Protein AF-A0A1Q7VDT3-F1 (afdb_monomer)

Radius of gyration: 16.04 Å; Cα contacts (8 Å, |Δi|>4): 230; chains: 1; bounding box: 42×33×46 Å

Mean predicted aligned error: 2.96 Å

Secondary structure (DSSP, 8-state):
-EEEEE-TTS-EEEEE----EEETTTTEEEEEEETTSHHHHHHHH--EEEEEEEEGGGTEEEEEEEEEEEPPHHHHHHHHHHS-HHHHHHHHH--TTS--S-HHHHHHHHHHHHH--SS--PPPTTEEEEEEE-

pLDDT: mean 96.19, std 4.21, range [70.31, 98.88]

Nearest PDB structures (foldseek):
  8qyw-assembly1_A-2  TM=9.619E-01  e=1.919E-14  Homo sapiens
  8qyt-assembly1_A-2  TM=9.612E-01  e=2.040E-14  Homo sapiens
  1nrg-assembly1_A-2  TM=9.599E-01  e=1.699E-14  Homo sapiens
  1jnw-assembly1_A-2  TM=9.527E-01  e=2.652E-12  Escherichia coli
  6ylz-assembly1_AAA-2  TM=9.547E-01  e=5.229E-11  Escherichia coli K-12

Solvent-accessible surface area (backbone atoms only — not comparable to full-atom values): 7520 Å² total; per-residue (Å²): 64,38,44,35,39,35,36,94,87,70,50,77,49,74,47,82,49,63,77,74,46,72,41,79,89,82,23,33,41,27,34,72,47,49,48,75,14,69,68,27,52,14,40,73,74,37,42,47,37,40,39,37,44,77,40,70,97,69,78,41,76,49,80,44,68,30,51,44,44,74,40,56,66,69,57,30,51,52,53,51,70,71,47,57,67,68,61,49,17,46,56,65,53,45,66,52,86,56,92,69,97,41,71,67,62,52,50,52,42,25,49,53,50,61,64,51,83,60,95,67,82,79,81,51,90,53,48,38,29,36,28,34,42,96

Structure (mmCIF, N/CA/C/O backbone):
data_AF-A0A1Q7VDT3-F1
#
_entry.id   AF-A0A1Q7VDT3-F1
#
loop_
_atom_site.group_PDB
_atom_site.id
_atom_site.type_symbol
_atom_site.label_atom_id
_atom_site.label_alt_id
_atom_site.label_comp_id
_atom_site.label_asym_id
_atom_site.label_entity_id
_atom_site.label_seq_id
_atom_site.pdbx_PDB_ins_code
_atom_site.Cartn_x
_atom_site.Cartn_y
_atom_site.Cartn_z
_atom_site.occupancy
_atom_site.B_iso_or_equiv
_atom_site.auth_seq_id
_atom_site.auth_comp_id
_atom_site.auth_asym_id
_atom_site.auth_atom_id
_atom_site.pdbx_PDB_model_num
ATOM 1 N N . MET A 1 1 ? 1.846 8.307 -7.199 1.00 98.00 1 MET A N 1
ATOM 2 C CA . MET A 1 1 ? 1.769 7.422 -8.377 1.00 98.00 1 MET A CA 1
ATOM 3 C C . MET A 1 1 ? 0.357 6.887 -8.510 1.00 98.00 1 MET A C 1
ATOM 5 O O . MET A 1 1 ? -0.303 6.699 -7.490 1.00 98.00 1 MET A O 1
ATOM 9 N N . THR A 1 2 ? -0.109 6.656 -9.731 1.00 98.81 2 THR A N 1
ATOM 10 C CA . THR A 1 2 ? -1.333 5.883 -9.974 1.00 98.81 2 THR A CA 1
ATOM 11 C C . THR A 1 2 ? -1.003 4.405 -9.825 1.00 98.81 2 THR A C 1
ATOM 13 O O . THR A 1 2 ? 0.004 3.963 -10.363 1.00 98.81 2 THR A O 1
ATOM 16 N N . LEU A 1 3 ? -1.834 3.661 -9.100 1.00 98.88 3 LEU A N 1
ATOM 17 C CA . LEU A 1 3 ? -1.785 2.205 -8.994 1.00 98.88 3 LEU A CA 1
ATOM 18 C C . LEU A 1 3 ? -3.018 1.626 -9.685 1.00 98.88 3 LEU A C 1
ATOM 20 O O . LEU A 1 3 ? -4.141 1.843 -9.213 1.00 98.88 3 LEU A O 1
ATOM 24 N N . ALA A 1 4 ? -2.804 0.869 -10.753 1.00 98.81 4 ALA A N 1
ATOM 25 C CA . ALA A 1 4 ? -3.834 0.088 -11.418 1.00 98.81 4 ALA A CA 1
ATOM 26 C C . ALA A 1 4 ? -3.735 -1.386 -11.006 1.00 98.81 4 ALA A C 1
ATOM 28 O O . ALA A 1 4 ? -2.647 -1.956 -10.947 1.00 98.81 4 ALA A O 1
ATOM 29 N N . THR A 1 5 ? -4.886 -1.975 -10.700 1.00 98.75 5 THR A N 1
ATOM 30 C CA . THR A 1 5 ? -5.057 -3.381 -10.307 1.00 98.75 5 THR A CA 1
ATOM 31 C C . THR A 1 5 ? -6.268 -3.946 -11.035 1.00 98.75 5 THR A C 1
ATOM 33 O O . THR A 1 5 ? -7.161 -3.185 -11.418 1.00 98.75 5 THR A O 1
ATOM 36 N N . VAL A 1 6 ? -6.339 -5.263 -11.172 1.00 98.44 6 VAL A N 1
ATOM 37 C CA . VAL A 1 6 ? -7.470 -5.955 -11.800 1.00 98.44 6 VAL A CA 1
ATOM 38 C C . VAL A 1 6 ? -8.119 -6.862 -10.763 1.00 98.44 6 VAL A C 1
ATOM 40 O O . VAL A 1 6 ? -7.415 -7.552 -10.032 1.00 98.44 6 VAL A O 1
ATOM 43 N N . ASP A 1 7 ? -9.442 -6.795 -10.644 1.00 95.25 7 ASP A N 1
ATOM 44 C CA . ASP A 1 7 ? -10.200 -7.643 -9.723 1.00 95.25 7 ASP A CA 1
ATOM 45 C C . ASP A 1 7 ? -10.379 -9.081 -10.275 1.00 95.25 7 ASP A C 1
ATOM 47 O O . ASP A 1 7 ? -9.972 -9.362 -11.407 1.00 95.25 7 ASP A O 1
ATOM 51 N N . PRO A 1 8 ? -10.965 -10.013 -9.499 1.00 90.06 8 PRO A N 1
ATOM 52 C CA . PRO A 1 8 ? -11.144 -11.403 -9.932 1.00 90.06 8 PRO A CA 1
ATOM 53 C C . PRO A 1 8 ? -12.025 -11.578 -11.177 1.00 90.06 8 PRO A C 1
ATOM 55 O O . PRO A 1 8 ? -11.876 -12.566 -11.890 1.00 90.06 8 PRO A O 1
ATOM 58 N N . ASP A 1 9 ? -12.910 -10.618 -11.461 1.00 95.25 9 ASP A N 1
ATOM 59 C CA . ASP A 1 9 ? -13.791 -10.628 -12.633 1.00 95.25 9 ASP A CA 1
ATOM 60 C C . ASP A 1 9 ? -13.103 -10.023 -13.873 1.00 95.25 9 ASP A C 1
ATOM 62 O O . ASP A 1 9 ? -13.739 -9.804 -14.907 1.00 95.25 9 ASP A O 1
ATOM 66 N N . GLY A 1 10 ? -11.807 -9.703 -13.781 1.00 95.69 10 GLY A N 1
ATOM 67 C CA . GLY A 1 10 ? -11.045 -9.078 -14.857 1.00 95.69 10 GLY A CA 1
ATOM 68 C C . GLY A 1 10 ? -11.300 -7.576 -15.002 1.00 95.69 10 GLY A C 1
ATOM 69 O O . GLY A 1 10 ? -10.906 -6.984 -16.010 1.00 95.69 10 GLY A O 1
ATOM 70 N N . ARG A 1 11 ? -11.945 -6.922 -14.026 1.00 97.88 11 ARG A N 1
ATOM 71 C CA . ARG A 1 11 ? -12.288 -5.497 -14.116 1.00 97.88 11 ARG A CA 1
ATOM 72 C C . ARG A 1 11 ? -11.142 -4.633 -13.586 1.00 97.88 11 ARG A C 1
ATOM 74 O O . ARG A 1 11 ? -10.708 -4.797 -12.440 1.00 97.88 11 ARG A O 1
ATOM 81 N N . PRO A 1 12 ? -10.636 -3.678 -14.384 1.00 98.19 12 PRO A N 1
ATOM 82 C CA . PRO A 1 12 ? -9.568 -2.798 -13.946 1.00 98.19 12 PRO A CA 1
ATOM 83 C C . PRO A 1 12 ? -10.089 -1.731 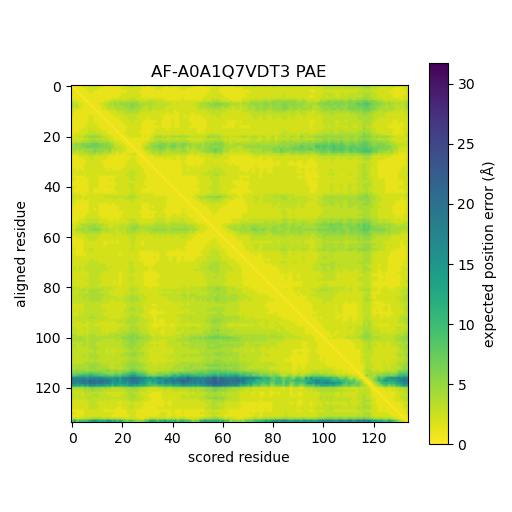-12.981 1.00 98.19 12 PRO A C 1
ATOM 85 O O . PRO A 1 12 ? -11.202 -1.221 -13.097 1.00 98.19 12 PRO A O 1
ATOM 88 N N . SER A 1 13 ? -9.235 -1.330 -12.047 1.00 98.50 13 SER A N 1
ATOM 89 C CA . SER A 1 13 ? -9.470 -0.193 -11.163 1.00 98.50 13 SER A CA 1
ATOM 90 C C . SER A 1 13 ? -8.165 0.552 -10.902 1.00 98.50 13 SER A C 1
ATOM 92 O O . SER A 1 13 ? -7.108 -0.062 -10.756 1.00 98.50 13 SER A O 1
ATOM 94 N N . ALA A 1 14 ? -8.227 1.881 -10.817 1.00 98.69 14 ALA A N 1
ATOM 95 C CA . ALA A 1 14 ? -7.057 2.731 -10.617 1.00 98.69 14 ALA A CA 1
ATOM 96 C C . ALA A 1 14 ? -7.309 3.792 -9.542 1.00 98.69 14 ALA A C 1
ATOM 98 O O . ALA A 1 14 ? -8.434 4.247 -9.343 1.00 98.69 14 ALA A O 1
ATOM 99 N N . ARG A 1 15 ? -6.257 4.162 -8.809 1.00 98.75 15 ARG A N 1
ATOM 100 C CA . ARG A 1 15 ? -6.284 5.213 -7.778 1.00 98.75 15 ARG A CA 1
ATOM 101 C C . ARG A 1 15 ? -4.887 5.743 -7.501 1.00 98.75 15 ARG A C 1
ATOM 103 O O . ARG A 1 15 ? -3.900 5.062 -7.770 1.00 98.75 15 ARG A O 1
ATOM 110 N N . MET A 1 16 ? -4.810 6.907 -6.870 1.00 98.81 16 MET A N 1
ATOM 111 C CA . MET A 1 16 ? -3.546 7.439 -6.372 1.00 98.81 16 MET A CA 1
ATOM 112 C C . MET A 1 16 ? -3.087 6.710 -5.108 1.00 98.81 16 MET A C 1
ATOM 114 O O . MET A 1 16 ? -3.866 6.477 -4.183 1.00 98.81 16 MET A O 1
ATOM 118 N N . VAL A 1 17 ? -1.795 6.399 -5.058 1.00 98.62 17 VAL A N 1
ATOM 119 C CA . VAL A 1 17 ? -1.066 5.969 -3.861 1.00 98.62 17 VAL A CA 1
ATOM 120 C C . VAL A 1 17 ? 0.266 6.714 -3.776 1.00 98.62 17 VAL A C 1
ATOM 122 O O . VAL A 1 17 ? 0.769 7.268 -4.762 1.00 98.62 17 VAL A O 1
ATOM 125 N N . ILE A 1 18 ? 0.855 6.738 -2.585 1.00 98.06 18 ILE A N 1
ATOM 126 C CA . ILE A 1 18 ? 2.154 7.374 -2.362 1.00 98.06 18 ILE A CA 1
ATOM 127 C C . ILE A 1 18 ? 3.239 6.299 -2.459 1.00 98.06 18 ILE A C 1
ATOM 129 O O . ILE A 1 18 ? 3.171 5.298 -1.749 1.00 98.06 18 ILE A O 1
ATOM 133 N N . CYS A 1 19 ? 4.233 6.523 -3.321 1.00 97.75 19 CYS A N 1
ATOM 134 C CA . CYS A 1 19 ? 5.469 5.745 -3.311 1.00 97.75 19 CYS A CA 1
ATOM 135 C C . CYS A 1 19 ? 6.234 6.072 -2.022 1.00 97.75 19 CYS A C 1
ATOM 137 O O . CYS A 1 19 ? 6.486 7.242 -1.729 1.00 97.75 19 CYS A O 1
ATOM 139 N N . ARG A 1 20 ? 6.543 5.051 -1.224 1.00 97.00 20 ARG A N 1
ATOM 140 C CA . ARG A 1 20 ? 7.203 5.173 0.086 1.00 97.00 20 ARG A CA 1
ATOM 141 C C . ARG A 1 20 ? 8.599 4.565 0.125 1.00 97.00 20 ARG A C 1
ATOM 143 O O . ARG A 1 20 ? 9.242 4.623 1.164 1.00 97.00 20 ARG A O 1
ATOM 150 N N . GLY A 1 21 ? 9.069 4.026 -0.991 1.00 94.81 21 GLY A N 1
ATOM 151 C CA . GLY A 1 21 ? 10.424 3.521 -1.125 1.00 94.81 21 GLY A CA 1
ATOM 152 C C . GLY A 1 21 ? 10.671 3.007 -2.533 1.00 94.81 21 GLY A C 1
ATOM 153 O O . GLY A 1 21 ? 9.752 2.502 -3.178 1.00 94.81 21 GLY A O 1
ATOM 154 N N . ILE A 1 22 ? 11.910 3.152 -2.989 1.00 96.06 22 ILE A N 1
ATOM 155 C CA . ILE A 1 22 ? 12.423 2.523 -4.202 1.00 96.06 22 ILE A CA 1
ATOM 156 C C . ILE A 1 22 ? 13.729 1.845 -3.795 1.00 96.06 22 ILE A C 1
ATOM 158 O O . ILE A 1 22 ? 14.699 2.527 -3.464 1.00 96.06 22 ILE A O 1
ATOM 162 N N . ASP A 1 23 ? 13.743 0.517 -3.776 1.00 93.69 23 ASP A N 1
ATOM 163 C CA . ASP A 1 23 ? 14.964 -0.264 -3.616 1.00 93.69 23 ASP A CA 1
ATOM 164 C C . ASP A 1 23 ? 15.498 -0.610 -5.002 1.00 93.69 23 ASP A C 1
ATOM 166 O O . ASP A 1 23 ? 15.067 -1.572 -5.631 1.00 93.69 23 ASP A O 1
ATOM 170 N N . VAL A 1 24 ? 16.434 0.204 -5.485 1.00 91.50 24 VAL A N 1
ATOM 171 C CA . VAL A 1 24 ? 17.024 0.051 -6.821 1.00 91.50 24 VAL A CA 1
ATOM 172 C C . VAL A 1 24 ? 17.863 -1.224 -6.932 1.00 91.50 24 VAL A C 1
ATOM 174 O O . VAL A 1 24 ? 17.968 -1.788 -8.013 1.00 91.50 24 VAL A O 1
ATOM 177 N N . ARG A 1 25 ? 18.458 -1.703 -5.829 1.00 91.88 25 ARG A N 1
ATOM 178 C CA . ARG A 1 25 ? 19.282 -2.922 -5.861 1.00 91.88 25 ARG A CA 1
ATOM 179 C C . ARG A 1 25 ? 18.424 -4.173 -5.949 1.00 91.88 25 ARG A C 1
ATOM 181 O O . ARG A 1 25 ? 18.802 -5.115 -6.633 1.00 91.88 25 ARG A O 1
ATOM 188 N N . ALA A 1 26 ? 17.300 -4.181 -5.241 1.00 92.12 26 ALA A N 1
ATOM 189 C CA . ALA A 1 26 ? 16.379 -5.309 -5.233 1.00 92.12 26 ALA A CA 1
ATOM 190 C C . ALA A 1 26 ? 15.268 -5.211 -6.299 1.00 92.12 26 ALA A C 1
ATOM 192 O O . ALA A 1 26 ? 14.564 -6.194 -6.517 1.00 92.12 26 ALA A O 1
ATOM 193 N N . GLY A 1 27 ? 15.106 -4.054 -6.951 1.00 94.19 27 GLY A N 1
ATOM 194 C CA . GLY A 1 27 ? 14.088 -3.811 -7.979 1.00 94.19 27 GLY A CA 1
ATOM 195 C C . GLY A 1 27 ? 12.680 -3.597 -7.416 1.00 94.19 27 GLY A C 1
ATOM 196 O O . GLY A 1 27 ? 11.706 -3.983 -8.049 1.00 94.19 27 GLY A O 1
ATOM 197 N N . TRP A 1 28 ? 12.532 -3.042 -6.204 1.00 96.50 28 TRP A N 1
ATOM 198 C CA . TRP A 1 28 ? 11.218 -2.903 -5.554 1.00 96.50 28 TRP A CA 1
ATOM 199 C C . TRP A 1 28 ? 10.737 -1.459 -5.463 1.00 96.50 28 TRP A C 1
ATOM 201 O O . TRP A 1 28 ? 11.428 -0.596 -4.926 1.00 96.50 28 TRP A O 1
ATOM 211 N N . ILE A 1 29 ? 9.485 -1.221 -5.855 1.00 98.12 29 ILE A N 1
ATOM 212 C CA . ILE A 1 29 ? 8.743 0.009 -5.551 1.00 98.12 29 ILE A CA 1
ATOM 213 C C . ILE A 1 29 ? 7.718 -0.285 -4.456 1.00 98.12 29 ILE A C 1
ATOM 215 O O . ILE A 1 29 ? 6.883 -1.178 -4.594 1.00 98.12 29 ILE A O 1
ATOM 219 N N . VAL A 1 30 ? 7.761 0.478 -3.364 1.00 98.19 30 VAL A N 1
ATOM 220 C CA . VAL A 1 30 ? 7.007 0.187 -2.137 1.00 98.19 30 VAL A CA 1
ATOM 221 C C . VAL A 1 30 ? 5.879 1.190 -1.920 1.00 98.19 30 VAL A C 1
ATOM 223 O O . VAL A 1 30 ? 6.075 2.404 -2.012 1.00 98.19 30 VAL A O 1
ATOM 226 N N . PHE A 1 31 ? 4.698 0.698 -1.551 1.00 98.69 31 PHE A N 1
ATOM 227 C CA . PHE A 1 31 ? 3.595 1.513 -1.034 1.00 98.69 31 PHE A CA 1
ATOM 228 C C . PHE A 1 31 ? 2.888 0.798 0.119 1.00 98.69 31 PHE A C 1
ATOM 230 O O . PHE A 1 31 ? 2.982 -0.416 0.254 1.00 98.69 31 PHE A O 1
ATOM 237 N N . TYR A 1 32 ? 2.158 1.548 0.947 1.00 98.56 32 TYR A N 1
ATOM 238 C CA . TYR A 1 32 ? 1.448 1.008 2.111 1.00 98.56 32 TYR A CA 1
ATOM 239 C C . TYR A 1 32 ? -0.037 1.330 2.045 1.00 98.56 32 TYR A C 1
ATOM 241 O O . TYR A 1 32 ? -0.434 2.416 1.612 1.00 98.56 32 TYR A O 1
ATOM 249 N N . THR A 1 33 ? -0.871 0.380 2.455 1.00 98.62 33 THR A N 1
ATOM 250 C CA . THR A 1 33 ? -2.325 0.498 2.363 1.00 98.62 33 THR A CA 1
ATOM 251 C C . THR A 1 33 ? -3.024 -0.439 3.348 1.00 98.62 33 THR A C 1
ATOM 253 O O . THR A 1 33 ? -2.384 -1.188 4.082 1.00 98.62 33 THR A O 1
ATOM 256 N N . ASP A 1 34 ? -4.351 -0.386 3.360 1.00 98.44 34 ASP A N 1
ATOM 257 C CA . ASP A 1 34 ? -5.173 -1.414 3.980 1.00 98.44 34 ASP A CA 1
ATOM 258 C C . ASP A 1 34 ? -5.298 -2.599 3.002 1.00 98.44 34 ASP A C 1
ATOM 260 O O . ASP A 1 34 ? -5.824 -2.455 1.890 1.00 98.44 34 ASP A O 1
ATOM 264 N N . ARG A 1 35 ? -4.763 -3.757 3.395 1.00 98.12 35 ARG A N 1
ATOM 265 C CA . ARG A 1 35 ? -4.758 -5.017 2.642 1.00 98.12 35 ARG A CA 1
ATOM 266 C C . ARG A 1 35 ? -6.177 -5.575 2.458 1.00 98.12 35 ARG A C 1
ATOM 268 O O . ARG A 1 35 ? -6.393 -6.312 1.507 1.00 98.12 35 ARG A O 1
ATOM 275 N N . GLU A 1 36 ? -7.158 -5.155 3.260 1.00 97.94 36 GLU A N 1
ATOM 276 C CA . GLU A 1 36 ? -8.571 -5.525 3.080 1.00 97.94 36 GLU A CA 1
ATOM 277 C C . GLU A 1 36 ? -9.357 -4.564 2.170 1.00 97.94 36 GLU A C 1
ATOM 279 O O . GLU A 1 36 ? -10.530 -4.806 1.865 1.00 97.94 36 GLU A O 1
ATOM 284 N N . SER A 1 37 ? -8.743 -3.468 1.717 1.00 98.31 37 SER A N 1
ATOM 285 C CA . SER A 1 37 ? -9.385 -2.544 0.775 1.00 98.31 37 SER A CA 1
ATOM 286 C C . SER A 1 37 ? -9.630 -3.188 -0.593 1.00 98.31 37 SER A C 1
ATOM 288 O O . SER A 1 37 ? -9.052 -4.222 -0.921 1.00 98.31 37 SER A O 1
ATOM 290 N N . ALA A 1 38 ? -10.413 -2.531 -1.457 1.00 97.62 38 ALA A N 1
ATOM 291 C CA . ALA A 1 38 ? -10.689 -3.038 -2.807 1.00 97.62 38 ALA A CA 1
ATOM 292 C C . ALA A 1 38 ? -9.410 -3.360 -3.611 1.00 97.62 38 ALA A C 1
ATOM 294 O O . ALA A 1 38 ? -9.348 -4.376 -4.293 1.00 97.62 38 ALA A O 1
ATOM 295 N N . LYS A 1 39 ? -8.357 -2.535 -3.485 1.00 98.31 39 LYS A N 1
ATOM 296 C CA . LYS A 1 39 ? -7.069 -2.786 -4.159 1.00 98.31 39 LYS A CA 1
ATOM 297 C C . LYS A 1 39 ? -6.282 -3.931 -3.516 1.00 98.31 39 LYS A C 1
ATOM 299 O O . LYS A 1 39 ? -5.565 -4.626 -4.216 1.00 98.31 39 LYS A O 1
ATOM 304 N N . GLY A 1 40 ? -6.400 -4.100 -2.198 1.00 98.19 40 GLY A N 1
ATOM 305 C CA . GLY A 1 40 ? -5.731 -5.178 -1.477 1.00 98.19 40 GLY A CA 1
ATOM 306 C C . GLY A 1 40 ? -6.342 -6.527 -1.837 1.00 98.19 40 GLY A C 1
ATOM 307 O O . GLY A 1 40 ? -5.617 -7.425 -2.233 1.00 98.19 40 GLY A O 1
ATOM 308 N N . LYS A 1 41 ? -7.677 -6.609 -1.862 1.00 97.69 41 LYS A N 1
ATOM 309 C CA . LYS A 1 41 ? -8.412 -7.784 -2.355 1.00 97.69 41 LYS A CA 1
ATOM 310 C C . LYS A 1 41 ? -8.097 -8.114 -3.815 1.00 97.69 41 LYS A C 1
ATOM 312 O O . LYS A 1 41 ? -7.952 -9.278 -4.155 1.00 97.69 41 LYS A O 1
ATOM 317 N N . ALA A 1 42 ? -7.975 -7.097 -4.672 1.00 98.38 42 ALA A N 1
ATOM 318 C CA . ALA A 1 42 ? -7.563 -7.305 -6.058 1.00 98.38 42 ALA A CA 1
ATOM 319 C C . ALA A 1 42 ? -6.147 -7.902 -6.146 1.00 98.38 42 ALA A C 1
ATOM 321 O O . ALA A 1 42 ? -5.942 -8.855 -6.884 1.00 98.38 42 ALA A O 1
ATOM 322 N N . LEU A 1 43 ? -5.195 -7.388 -5.358 1.00 98.44 43 LEU A N 1
ATOM 323 C CA . LEU A 1 43 ? -3.806 -7.866 -5.337 1.00 98.44 43 LEU A CA 1
ATOM 324 C C . LEU A 1 43 ? -3.626 -9.243 -4.690 1.00 98.44 43 LEU A C 1
ATOM 326 O O . LEU A 1 43 ? -2.676 -9.940 -5.027 1.00 98.44 43 LEU A O 1
ATOM 330 N N . ASP A 1 44 ? -4.518 -9.624 -3.778 1.00 97.31 44 ASP A N 1
ATOM 331 C CA . ASP A 1 44 ? -4.538 -10.955 -3.163 1.00 97.31 44 ASP A CA 1
ATOM 332 C C . ASP A 1 44 ? -4.886 -12.045 -4.190 1.00 97.31 44 ASP A C 1
ATOM 334 O O . ASP A 1 44 ? -4.320 -13.134 -4.172 1.00 97.31 44 ASP A O 1
ATOM 338 N N . VAL A 1 45 ? -5.777 -11.727 -5.137 1.00 96.62 45 VAL A N 1
ATOM 339 C CA . VAL A 1 45 ? -6.203 -12.663 -6.189 1.00 96.62 45 VAL A CA 1
ATOM 340 C C . VAL A 1 45 ? -5.342 -12.553 -7.446 1.00 96.62 45 VAL A C 1
ATOM 342 O O . VAL A 1 45 ? -4.985 -13.568 -8.041 1.00 96.62 45 VAL A O 1
ATOM 345 N N . ASN A 1 46 ? -5.000 -11.334 -7.862 1.00 97.88 46 ASN A N 1
ATOM 346 C CA . ASN A 1 46 ? -4.156 -11.067 -9.018 1.00 97.88 46 ASN A CA 1
ATOM 347 C C . ASN A 1 46 ? -2.942 -10.222 -8.594 1.00 97.88 46 ASN A C 1
ATOM 349 O O . ASN A 1 46 ? -3.029 -8.988 -8.574 1.00 97.88 46 ASN A 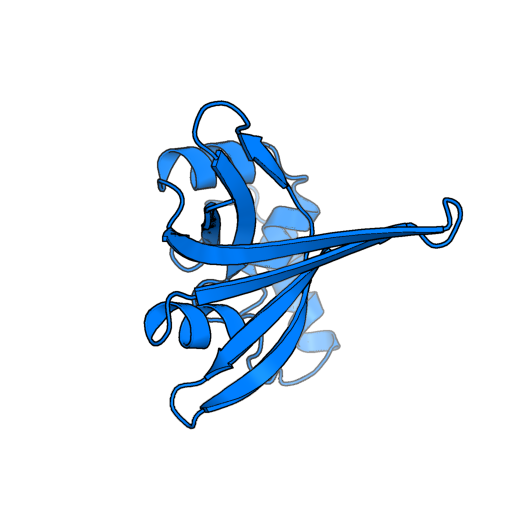O 1
ATOM 353 N N . PRO A 1 47 ? -1.798 -10.855 -8.269 1.00 97.88 47 PRO A N 1
ATOM 354 C CA . PRO A 1 47 ? -0.615 -10.179 -7.742 1.00 97.88 47 PRO A CA 1
ATOM 355 C C . PRO A 1 47 ? 0.205 -9.505 -8.853 1.00 97.88 47 PRO A C 1
ATOM 357 O O . PRO A 1 47 ? 1.419 -9.667 -8.930 1.00 97.88 47 PRO A O 1
ATOM 360 N N . TYR A 1 48 ? -0.452 -8.736 -9.718 1.00 98.50 48 TYR A N 1
ATOM 361 C CA . TYR A 1 48 ? 0.157 -7.902 -10.749 1.00 98.50 48 TYR A CA 1
ATOM 362 C C . TYR A 1 48 ? -0.423 -6.492 -10.688 1.00 98.50 48 TYR A C 1
ATOM 364 O O . TYR A 1 48 ? -1.617 -6.288 -10.451 1.00 98.50 48 TYR A O 1
ATOM 372 N N . ALA A 1 49 ? 0.431 -5.500 -10.918 1.00 98.62 49 ALA A N 1
ATOM 373 C CA . ALA A 1 49 ? 0.025 -4.105 -10.933 1.00 98.62 49 ALA A CA 1
ATOM 374 C C . ALA A 1 49 ? 0.748 -3.313 -12.015 1.00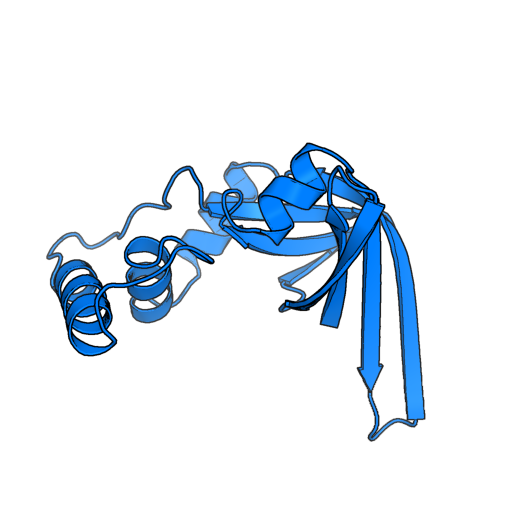 98.62 49 ALA A C 1
ATOM 376 O O . ALA A 1 49 ? 1.878 -3.624 -12.390 1.00 98.62 49 ALA A O 1
ATOM 377 N N . ALA A 1 50 ? 0.101 -2.229 -12.439 1.00 98.69 50 ALA A N 1
ATOM 378 C CA . ALA A 1 50 ? 0.741 -1.165 -13.196 1.00 98.69 50 ALA A CA 1
ATOM 379 C C . ALA A 1 50 ? 0.832 0.101 -12.336 1.00 98.69 50 ALA A C 1
ATOM 381 O O . ALA A 1 50 ? -0.130 0.493 -11.664 1.00 98.69 50 ALA A O 1
ATOM 382 N N . LEU A 1 51 ? 1.989 0.751 -12.369 1.00 98.69 51 LEU A N 1
ATOM 383 C CA . LEU A 1 51 ? 2.270 2.015 -11.710 1.00 98.69 51 LEU A CA 1
ATOM 384 C C . LEU A 1 51 ? 2.544 3.093 -12.753 1.00 98.69 51 LEU A C 1
ATOM 386 O O . LEU A 1 51 ? 3.295 2.872 -13.701 1.00 98.69 51 LEU A O 1
ATOM 390 N N . VAL A 1 52 ? 1.989 4.284 -12.532 1.00 98.69 52 VAL A N 1
ATOM 391 C CA . VAL A 1 52 ? 2.289 5.468 -13.345 1.00 98.69 52 VAL A CA 1
ATOM 392 C C . VAL A 1 52 ? 2.767 6.606 -12.456 1.00 98.69 52 VAL A C 1
ATOM 394 O O . VAL A 1 52 ? 2.070 7.048 -11.532 1.00 98.69 52 VAL A O 1
ATOM 397 N N . PHE A 1 53 ? 3.959 7.105 -12.758 1.00 98.44 53 PHE A N 1
ATOM 398 C CA . PHE A 1 53 ? 4.452 8.390 -12.286 1.00 98.44 53 PHE A CA 1
ATOM 399 C C . PHE A 1 53 ? 4.289 9.383 -13.429 1.00 98.44 53 PHE A C 1
ATOM 401 O O . PHE A 1 53 ? 4.917 9.216 -14.469 1.00 98.44 53 PHE A O 1
ATOM 408 N N . ASN A 1 54 ? 3.432 10.385 -13.239 1.00 98.25 54 ASN A N 1
ATOM 409 C CA . ASN A 1 54 ? 3.271 11.485 -14.179 1.00 98.25 54 ASN A CA 1
ATOM 410 C C . ASN A 1 54 ? 3.814 12.764 -13.538 1.00 98.25 54 ASN A C 1
ATOM 412 O O . ASN A 1 54 ? 3.323 13.182 -12.486 1.00 98.25 54 ASN A O 1
ATOM 416 N N . TRP A 1 55 ? 4.821 13.359 -14.166 1.00 98.06 55 TRP A N 1
ATOM 417 C CA . TRP A 1 55 ? 5.406 14.635 -13.780 1.00 98.06 55 TRP A CA 1
ATOM 418 C C . TRP A 1 55 ? 5.154 15.636 -14.898 1.00 98.06 55 TRP A C 1
ATOM 420 O O . TRP A 1 55 ? 6.024 15.894 -15.726 1.00 98.06 55 TRP A O 1
ATOM 430 N N . ASP A 1 56 ? 3.941 16.178 -14.897 1.00 96.94 56 ASP A N 1
ATOM 431 C CA . ASP A 1 56 ? 3.430 17.078 -15.933 1.00 96.94 56 ASP A CA 1
ATOM 432 C C . ASP A 1 56 ? 4.342 18.295 -16.157 1.00 96.94 56 ASP A C 1
ATOM 434 O O . ASP A 1 56 ? 4.789 18.539 -17.269 1.00 96.94 56 ASP A O 1
ATOM 438 N N . ALA A 1 57 ? 4.769 18.954 -15.073 1.00 97.75 57 ALA A N 1
ATOM 439 C CA . ALA A 1 57 ? 5.697 20.092 -15.117 1.00 97.75 57 ALA A CA 1
ATOM 440 C C . ALA A 1 57 ? 7.083 19.772 -15.717 1.00 97.75 57 ALA A C 1
ATOM 442 O O . ALA A 1 57 ? 7.861 20.680 -16.000 1.00 97.75 57 ALA A O 1
ATOM 443 N N . HIS A 1 58 ? 7.417 18.489 -15.863 1.00 97.75 58 HIS A N 1
ATOM 444 C CA . HIS A 1 58 ? 8.660 18.022 -16.469 1.00 97.75 58 HIS A CA 1
ATOM 445 C C . HIS A 1 58 ? 8.430 17.278 -17.786 1.00 97.75 58 HIS A C 1
ATOM 447 O O . HIS A 1 58 ? 9.394 16.726 -18.312 1.00 97.75 58 HIS A O 1
ATOM 453 N N . GLU A 1 59 ? 7.186 17.212 -18.275 1.00 97.62 59 GLU A N 1
ATOM 454 C CA . GLU A 1 59 ? 6.789 16.477 -19.482 1.00 97.62 59 GLU A CA 1
ATOM 455 C C . GLU A 1 59 ? 7.300 15.025 -19.478 1.00 97.62 59 GLU A C 1
ATOM 457 O O . GLU A 1 59 ? 7.741 14.473 -20.487 1.00 97.62 59 GLU A O 1
ATOM 462 N N . ARG A 1 60 ? 7.295 14.393 -18.297 1.00 98.44 60 ARG A N 1
ATOM 463 C CA . ARG A 1 60 ? 7.857 13.054 -18.091 1.00 98.44 60 ARG A CA 1
ATOM 464 C C . ARG A 1 60 ? 6.839 12.107 -17.497 1.00 98.44 60 ARG A C 1
ATOM 466 O O . ARG A 1 60 ? 6.151 12.425 -16.529 1.00 98.44 60 ARG A O 1
ATOM 473 N N . GLN A 1 61 ? 6.860 10.883 -18.011 1.00 98.44 61 GLN A N 1
ATOM 474 C CA . GLN A 1 61 ? 6.102 9.770 -17.470 1.00 98.44 61 GLN A CA 1
ATOM 475 C C . GLN A 1 61 ? 6.994 8.540 -17.321 1.00 98.44 61 GLN A C 1
ATOM 477 O O . GLN A 1 61 ? 7.724 8.183 -18.243 1.00 98.44 61 GLN A O 1
ATOM 482 N N . ALA A 1 62 ? 6.879 7.862 -16.181 1.00 97.56 62 ALA A N 1
ATOM 483 C CA . ALA A 1 62 ? 7.436 6.531 -15.978 1.00 97.56 62 ALA A CA 1
ATOM 484 C C . ALA A 1 62 ? 6.306 5.528 -15.725 1.00 97.56 62 ALA A C 1
ATOM 486 O O . ALA A 1 62 ? 5.415 5.773 -14.904 1.00 97.56 62 ALA A O 1
ATOM 487 N N . ARG A 1 63 ? 6.362 4.402 -16.439 1.00 98.25 63 ARG A N 1
ATOM 488 C CA . ARG A 1 63 ? 5.458 3.260 -16.284 1.00 98.25 63 ARG A CA 1
ATOM 489 C C . ARG A 1 63 ? 6.247 2.077 -15.752 1.00 98.25 63 ARG A C 1
ATOM 491 O O . ARG A 1 63 ? 7.325 1.792 -16.262 1.00 98.25 63 ARG A O 1
ATOM 498 N N . ILE A 1 64 ? 5.695 1.410 -14.749 1.00 97.88 64 ILE A N 1
ATOM 499 C CA . ILE A 1 64 ? 6.226 0.162 -14.203 1.00 97.88 64 ILE A CA 1
ATOM 500 C C . ILE A 1 64 ? 5.091 -0.849 -14.194 1.00 97.88 64 ILE A C 1
ATOM 502 O O . ILE A 1 64 ? 3.993 -0.530 -13.745 1.00 97.88 64 ILE A O 1
ATOM 506 N N . GLU A 1 65 ? 5.356 -2.054 -14.673 1.00 98.06 65 GLU A N 1
ATOM 507 C CA . GLU A 1 65 ? 4.402 -3.157 -14.707 1.00 98.06 65 GLU A CA 1
ATOM 508 C C . GLU A 1 65 ? 5.117 -4.396 -14.194 1.00 98.06 65 GLU A C 1
ATOM 510 O O . GLU A 1 65 ? 6.192 -4.736 -14.684 1.00 98.06 65 GLU A O 1
ATOM 515 N N . GLY A 1 66 ? 4.547 -5.058 -13.193 1.00 97.88 66 GLY A N 1
ATOM 516 C CA . GLY A 1 66 ? 5.241 -6.184 -12.595 1.00 97.88 66 GLY A CA 1
ATOM 517 C C . GLY A 1 66 ? 4.455 -6.914 -11.519 1.00 97.88 66 GLY A C 1
ATOM 518 O O . GLY A 1 66 ? 3.379 -6.460 -11.101 1.00 97.88 66 GLY A O 1
ATOM 519 N N . PRO A 1 67 ? 4.993 -8.064 -11.081 1.00 98.31 67 PRO A N 1
ATOM 520 C CA . PRO A 1 67 ? 4.430 -8.822 -9.983 1.00 98.31 67 PRO A CA 1
ATOM 521 C C . PRO A 1 67 ? 4.505 -8.028 -8.677 1.00 98.31 67 PRO A C 1
ATOM 523 O O . PRO A 1 67 ? 5.404 -7.209 -8.453 1.00 98.31 67 PRO A O 1
ATOM 526 N N . VAL A 1 68 ? 3.552 -8.302 -7.795 1.00 98.62 68 VAL A N 1
ATOM 527 C CA . VAL A 1 68 ? 3.398 -7.655 -6.498 1.00 98.62 68 VAL A CA 1
ATOM 528 C C . VAL A 1 68 ? 3.571 -8.681 -5.389 1.00 98.62 68 VAL A C 1
ATOM 530 O O . VAL A 1 68 ? 2.987 -9.758 -5.422 1.00 98.62 68 VAL A O 1
ATOM 533 N N . THR A 1 69 ? 4.344 -8.328 -4.368 1.00 98.12 69 THR A N 1
ATOM 534 C CA . THR A 1 69 ? 4.482 -9.119 -3.140 1.00 98.12 69 THR A CA 1
ATOM 535 C C . THR A 1 69 ? 4.114 -8.280 -1.924 1.00 98.12 69 THR A C 1
ATOM 537 O O . THR A 1 69 ? 4.122 -7.046 -1.969 1.00 98.12 69 THR A O 1
ATOM 540 N N . LEU A 1 70 ? 3.784 -8.934 -0.811 1.00 98.19 70 LEU A N 1
ATOM 541 C CA . LEU A 1 70 ? 3.665 -8.240 0.467 1.00 98.19 70 LEU A CA 1
ATOM 542 C C . LEU A 1 70 ? 5.045 -7.758 0.917 1.00 98.19 70 LEU A C 1
ATOM 544 O O . LEU A 1 70 ? 6.031 -8.492 0.857 1.00 98.19 70 LEU A O 1
ATOM 548 N N . ALA A 1 71 ? 5.111 -6.527 1.418 1.00 97.31 71 ALA A N 1
ATOM 549 C CA . ALA A 1 71 ? 6.269 -6.117 2.196 1.00 97.31 71 ALA A CA 1
ATOM 550 C C . ALA A 1 71 ? 6.298 -6.923 3.510 1.00 97.31 71 ALA A C 1
ATOM 552 O O . ALA A 1 71 ? 5.226 -7.174 4.077 1.00 97.31 71 ALA A O 1
ATOM 553 N N . PRO A 1 72 ? 7.492 -7.275 4.023 1.00 96.75 72 PRO A N 1
ATOM 554 C CA . PRO A 1 72 ? 7.652 -7.848 5.348 1.00 96.75 72 PRO A CA 1
ATOM 555 C C . PRO A 1 72 ? 6.887 -7.045 6.398 1.00 96.75 72 PRO A C 1
ATOM 557 O O . PRO A 1 72 ? 6.808 -5.812 6.343 1.00 96.75 72 PRO A O 1
ATOM 560 N N . ASP A 1 73 ? 6.327 -7.744 7.378 1.00 97.75 73 ASP A N 1
ATOM 561 C CA . ASP A 1 73 ? 5.603 -7.076 8.454 1.00 97.75 73 ASP A CA 1
ATOM 562 C C . ASP A 1 73 ? 6.529 -6.172 9.278 1.00 97.75 73 ASP A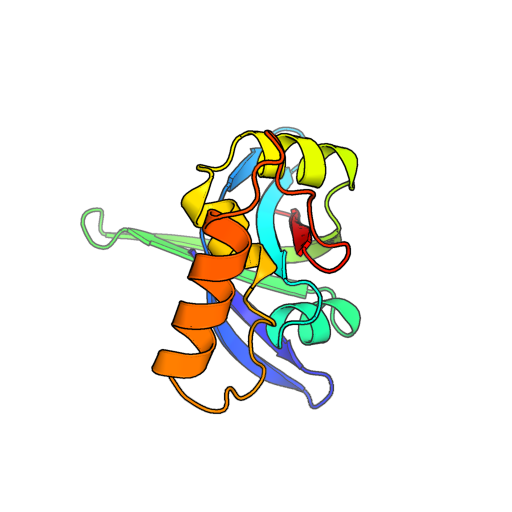 C 1
ATOM 564 O O . ASP A 1 73 ? 6.102 -5.083 9.646 1.00 97.75 73 ASP A O 1
ATOM 568 N N . SER A 1 74 ? 7.816 -6.519 9.411 1.00 97.50 74 SER A N 1
ATOM 569 C CA . SER A 1 74 ? 8.842 -5.655 10.012 1.00 97.50 74 SER A CA 1
ATOM 570 C C . SER A 1 74 ? 8.954 -4.289 9.330 1.00 97.50 74 SER A C 1
ATOM 572 O O . SER A 1 74 ? 9.057 -3.265 10.001 1.00 97.50 74 SER A O 1
ATOM 574 N N . ASP A 1 75 ? 8.887 -4.249 7.998 1.00 96.88 75 ASP A N 1
ATOM 575 C CA . ASP A 1 75 ? 8.948 -2.999 7.233 1.00 96.88 75 ASP A CA 1
ATOM 576 C C . ASP A 1 75 ? 7.666 -2.190 7.431 1.00 96.88 75 ASP A C 1
ATOM 578 O O . ASP A 1 75 ? 7.692 -0.964 7.548 1.00 96.88 75 ASP A O 1
ATOM 582 N N . SER A 1 76 ? 6.532 -2.889 7.505 1.00 98.00 76 SER A N 1
ATOM 583 C CA . SER A 1 76 ? 5.230 -2.283 7.777 1.00 98.00 76 SER A CA 1
ATOM 584 C C . SER A 1 76 ? 5.162 -1.694 9.184 1.00 98.00 76 SER A C 1
ATOM 586 O O . SER A 1 76 ? 4.627 -0.598 9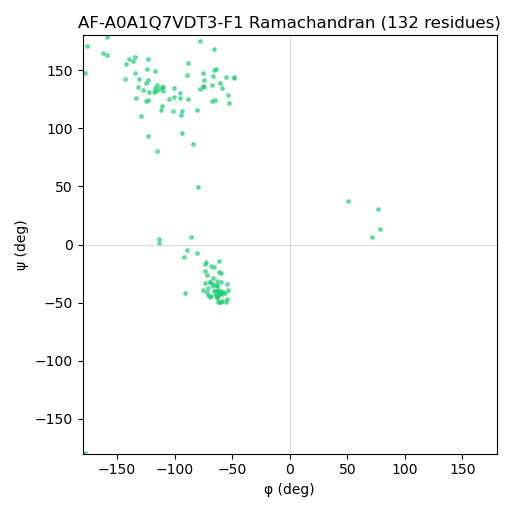.340 1.00 98.00 76 SER A O 1
ATOM 588 N N . ASP A 1 77 ? 5.734 -2.367 10.182 1.00 97.56 77 A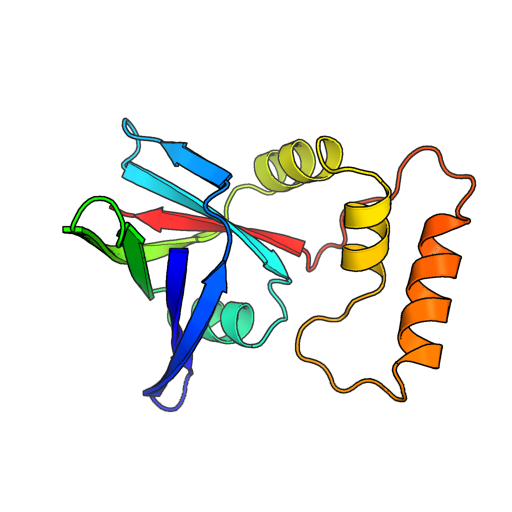SP A N 1
ATOM 589 C CA . ASP A 1 77 ? 5.833 -1.903 11.568 1.00 97.56 77 ASP A CA 1
ATOM 590 C C . ASP A 1 77 ? 6.780 -0.702 11.696 1.00 97.56 77 ASP A C 1
ATOM 592 O O . ASP A 1 77 ? 6.437 0.300 12.335 1.00 97.56 77 ASP A O 1
ATOM 596 N N . ALA A 1 78 ? 7.940 -0.759 11.035 1.00 96.94 78 ALA A N 1
ATOM 597 C CA . ALA A 1 78 ? 8.903 0.339 11.002 1.00 96.94 78 ALA A CA 1
ATOM 598 C C . ALA A 1 78 ? 8.299 1.583 10.337 1.00 96.94 78 ALA A C 1
ATOM 600 O O . ALA A 1 78 ? 8.322 2.682 10.902 1.00 96.94 78 ALA A O 1
ATOM 601 N N . TYR A 1 79 ? 7.687 1.413 9.161 1.00 97.19 79 TYR A N 1
ATOM 602 C CA . TYR A 1 79 ? 7.034 2.518 8.475 1.00 97.19 79 TYR A CA 1
ATOM 603 C C . TYR A 1 79 ? 5.847 3.048 9.280 1.00 97.19 79 TYR A C 1
ATOM 605 O O . TYR A 1 79 ? 5.727 4.263 9.424 1.00 97.19 79 TYR A O 1
ATOM 613 N N . TRP A 1 80 ? 5.010 2.181 9.859 1.00 97.56 80 TRP A N 1
ATOM 614 C CA . TRP A 1 80 ? 3.901 2.594 10.721 1.00 97.56 80 TRP A CA 1
ATOM 615 C C . TRP A 1 80 ? 4.375 3.469 11.880 1.00 97.56 80 TRP A C 1
ATOM 617 O O . TRP A 1 80 ? 3.842 4.563 12.057 1.00 97.56 80 TRP A O 1
ATOM 627 N N . SER A 1 81 ? 5.410 3.041 12.602 1.00 95.44 81 SER A N 1
ATOM 628 C CA . SER A 1 81 ? 5.977 3.777 13.739 1.00 95.44 81 SER A CA 1
ATOM 629 C C . SER A 1 81 ? 6.489 5.168 13.353 1.00 95.44 81 SER A C 1
ATOM 631 O O . SER A 1 81 ? 6.370 6.107 14.137 1.00 95.44 81 SER A O 1
ATOM 633 N N . SER A 1 82 ? 6.990 5.334 12.123 1.00 95.06 82 SER A N 1
ATOM 634 C CA . SER A 1 82 ? 7.422 6.639 11.600 1.00 95.06 82 SER A CA 1
ATOM 635 C C . SER A 1 82 ? 6.272 7.596 11.256 1.00 95.06 82 SER A C 1
ATOM 637 O O . SER A 1 82 ? 6.502 8.787 11.037 1.00 95.06 82 SER A O 1
ATOM 639 N N . ARG A 1 83 ? 5.026 7.106 11.162 1.00 95.19 83 ARG A N 1
ATOM 640 C CA . ARG A 1 83 ? 3.895 7.933 10.728 1.00 95.19 83 ARG A CA 1
ATOM 641 C C . ARG A 1 83 ? 3.464 8.897 11.839 1.00 95.19 83 ARG A C 1
ATOM 643 O O . ARG A 1 83 ? 3.359 8.488 13.003 1.00 95.19 83 ARG A O 1
ATOM 650 N N . PRO A 1 84 ? 3.093 10.140 11.471 1.00 94.44 84 PRO A N 1
ATOM 651 C CA . PRO A 1 84 ? 2.409 11.057 12.370 1.00 94.44 84 PRO A CA 1
ATOM 652 C C . PRO A 1 84 ? 1.225 10.386 13.072 1.00 94.44 84 PRO A C 1
ATOM 654 O O . PRO A 1 84 ? 0.545 9.520 12.509 1.00 94.44 84 PRO A O 1
ATOM 657 N N . ARG A 1 85 ? 1.010 10.745 14.338 1.00 93.06 85 ARG A N 1
ATOM 658 C CA . ARG A 1 85 ? 0.031 10.069 15.195 1.00 93.06 85 ARG A CA 1
ATOM 659 C C . ARG A 1 85 ? -1.399 10.198 14.662 1.00 93.06 85 ARG A C 1
ATOM 661 O O . ARG A 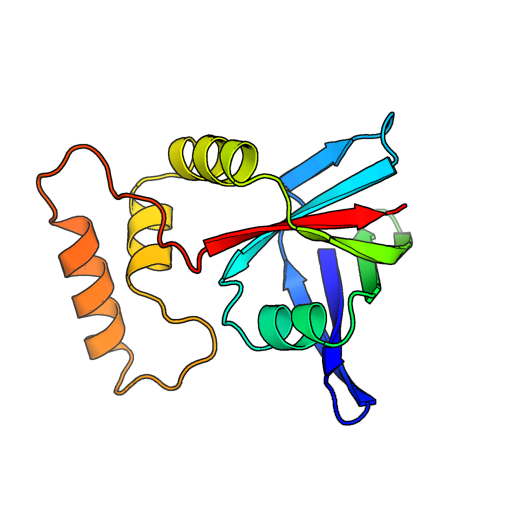1 85 ? -2.142 9.224 14.690 1.00 93.06 85 ARG A O 1
ATOM 668 N N . ASP A 1 86 ? -1.757 11.358 14.128 1.00 94.25 86 ASP A N 1
ATOM 669 C CA . ASP A 1 86 ? -3.022 11.615 13.431 1.00 94.25 86 ASP A CA 1
ATOM 670 C C . ASP A 1 86 ? -3.211 10.685 12.218 1.00 94.25 86 ASP A C 1
ATOM 672 O O . ASP A 1 86 ? -4.271 10.087 12.037 1.00 94.25 86 ASP A O 1
ATOM 676 N N . ALA A 1 87 ? -2.156 10.463 11.432 1.00 95.25 87 ALA A N 1
ATOM 677 C CA . ALA A 1 87 ? -2.184 9.553 10.293 1.00 95.25 87 ALA A CA 1
ATOM 678 C C . ALA A 1 87 ? -2.364 8.082 10.719 1.00 95.25 87 ALA A C 1
ATOM 680 O O . ALA A 1 87 ? -3.000 7.304 9.995 1.00 95.25 87 ALA A O 1
ATOM 681 N N . ARG A 1 88 ? -1.812 7.691 11.876 1.00 96.12 88 ARG A N 1
ATOM 682 C CA . ARG A 1 88 ? -2.027 6.368 12.487 1.00 96.12 88 ARG A CA 1
ATOM 683 C C . ARG A 1 88 ? -3.444 6.211 13.036 1.00 96.12 88 ARG A C 1
ATOM 685 O O . ARG A 1 88 ? -4.074 5.190 12.762 1.00 96.12 88 ARG A O 1
ATOM 692 N N . ALA A 1 89 ? -3.972 7.224 13.722 1.00 95.94 89 ALA A N 1
ATOM 693 C CA . ALA A 1 89 ? -5.347 7.237 14.224 1.00 95.94 89 ALA A CA 1
ATOM 694 C C . ALA A 1 89 ? -6.362 7.118 13.077 1.00 95.94 89 ALA A C 1
ATOM 696 O O . ALA A 1 89 ? -7.214 6.231 13.085 1.00 95.94 89 ALA A O 1
ATOM 697 N N . ALA A 1 90 ? -6.208 7.930 12.027 1.00 96.31 90 ALA A N 1
ATOM 698 C CA . ALA A 1 90 ? -7.078 7.887 10.855 1.00 96.31 90 ALA A CA 1
ATOM 699 C C . ALA A 1 90 ? -7.036 6.530 10.133 1.00 96.31 90 ALA A C 1
ATOM 701 O O . ALA A 1 90 ? -8.074 6.010 9.726 1.00 96.31 90 ALA A O 1
ATOM 702 N N . ALA A 1 91 ? -5.848 5.931 9.990 1.00 96.81 91 ALA A N 1
ATOM 703 C CA . ALA A 1 91 ? -5.707 4.610 9.377 1.00 96.81 91 ALA A CA 1
ATOM 704 C C . ALA A 1 91 ? -6.284 3.482 10.250 1.00 96.81 91 ALA A C 1
ATOM 706 O O . ALA A 1 91 ? -6.802 2.513 9.708 1.00 96.81 91 ALA A O 1
ATOM 707 N N . SER A 1 92 ? -6.225 3.614 11.577 1.00 96.38 92 SER A N 1
ATOM 708 C CA . SER A 1 92 ? -6.794 2.630 12.510 1.00 96.38 92 SER A CA 1
ATOM 709 C C . SER A 1 92 ? -8.321 2.675 12.522 1.00 96.38 92 SER A C 1
ATOM 711 O O . SER A 1 92 ? -8.967 1.629 12.483 1.00 96.38 92 SER A O 1
ATOM 713 N N . ALA A 1 93 ? -8.896 3.880 12.478 1.00 96.50 93 ALA A N 1
ATOM 714 C CA . ALA A 1 93 ? -10.340 4.105 12.444 1.00 96.50 93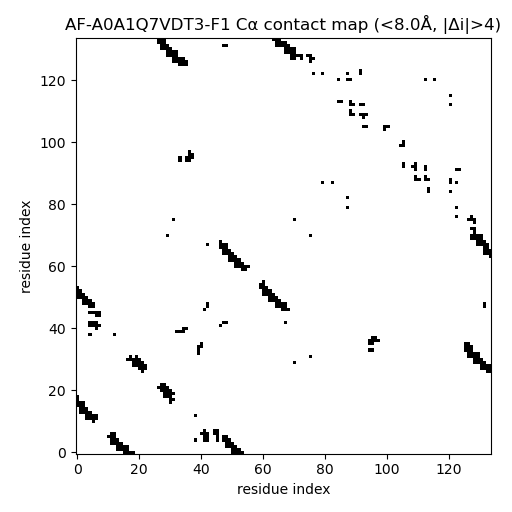 ALA A CA 1
ATOM 715 C C . ALA A 1 93 ? -10.997 3.770 11.090 1.00 96.50 93 ALA A C 1
ATOM 717 O O . ALA A 1 93 ? -12.210 3.565 11.023 1.00 96.50 93 ALA A O 1
ATOM 718 N N . SER A 1 94 ? -10.226 3.766 9.999 1.00 97.00 94 SER A N 1
ATOM 719 C CA . SER A 1 94 ? -10.740 3.548 8.646 1.00 97.00 94 SER A CA 1
ATOM 720 C C . SER A 1 94 ? -10.661 2.076 8.246 1.00 97.00 94 SER A C 1
ATOM 722 O O . SER A 1 94 ? -9.571 1.533 8.068 1.00 97.00 94 SER A O 1
ATOM 724 N N . ASP A 1 95 ? -11.819 1.451 8.038 1.00 96.81 95 ASP A N 1
ATOM 725 C CA . ASP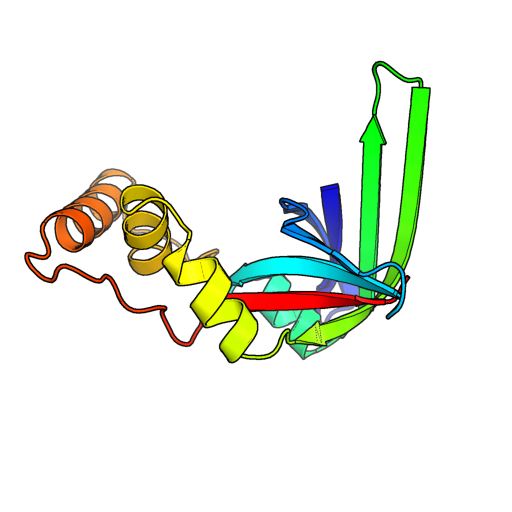 A 1 95 ? -11.931 0.208 7.272 1.00 96.81 95 ASP A CA 1
ATOM 726 C C . ASP A 1 95 ? -12.014 0.578 5.788 1.00 96.81 95 ASP A C 1
ATOM 728 O O . ASP A 1 95 ? -13.090 0.831 5.234 1.00 96.81 95 ASP A O 1
ATOM 732 N N . GLN A 1 96 ? -10.853 0.729 5.154 1.00 97.88 96 GLN A N 1
ATOM 733 C CA . GLN A 1 96 ? -10.759 1.387 3.855 1.00 97.88 96 GLN A CA 1
ATOM 734 C C . GLN A 1 96 ? -11.622 0.690 2.790 1.00 97.88 96 GLN A C 1
ATOM 736 O O . GLN A 1 96 ? -11.568 -0.525 2.620 1.00 97.88 96 GLN A O 1
ATOM 741 N N . SER A 1 97 ? -12.362 1.488 2.011 1.00 96.62 97 SER A N 1
ATOM 742 C CA . SER A 1 97 ? -13.289 1.030 0.959 1.00 96.62 97 SER A CA 1
ATOM 743 C C . SER A 1 97 ? -14.574 0.355 1.455 1.00 96.62 97 SER A C 1
ATOM 745 O O . SER A 1 97 ? -15.342 -0.124 0.623 1.00 96.62 97 SER A O 1
ATOM 747 N N . ARG A 1 98 ? -14.849 0.340 2.766 1.00 97.06 98 ARG A N 1
ATOM 748 C CA . ARG A 1 98 ? -16.159 -0.071 3.287 1.00 97.06 98 ARG A CA 1
ATOM 749 C C . ARG A 1 98 ? -17.111 1.132 3.388 1.00 97.06 98 ARG A C 1
ATOM 751 O O . ARG A 1 98 ? -16.647 2.239 3.677 1.00 97.06 98 ARG A O 1
ATOM 758 N N . PRO A 1 99 ? -18.425 0.943 3.159 1.00 97.44 99 PRO A N 1
ATOM 759 C CA . PRO A 1 99 ? -19.418 1.971 3.443 1.00 97.44 99 PRO A CA 1
ATOM 760 C C . PRO A 1 99 ? -19.336 2.430 4.901 1.00 97.44 99 PRO A C 1
ATOM 762 O O . PRO A 1 99 ? -19.082 1.632 5.803 1.00 97.44 99 PRO A O 1
ATOM 765 N N . ILE A 1 100 ? -19.571 3.719 5.122 1.00 97.19 100 ILE A N 1
ATOM 766 C CA . ILE A 1 100 ? -19.662 4.319 6.453 1.00 97.19 100 ILE A CA 1
ATOM 767 C C . ILE A 1 100 ? -21.071 4.864 6.652 1.00 97.19 100 ILE A C 1
ATOM 769 O O . ILE A 1 100 ? -21.702 5.302 5.696 1.00 97.19 100 ILE A O 1
ATOM 773 N N . GLU A 1 101 ? -21.541 4.865 7.895 1.00 97.06 101 GLU A N 1
ATOM 774 C CA . GLU A 1 101 ? -22.847 5.423 8.256 1.00 97.06 101 GLU A CA 1
ATOM 775 C C . GLU A 1 101 ? -22.941 6.913 7.900 1.00 97.06 101 GLU A C 1
ATOM 777 O O . GLU A 1 101 ? -23.887 7.360 7.260 1.00 97.06 101 GLU A O 1
ATOM 782 N N . SER A 1 102 ? -21.937 7.694 8.301 1.00 98.19 102 SER A N 1
ATOM 783 C CA . SER A 1 102 ? -21.848 9.116 7.985 1.00 98.19 102 SER A CA 1
ATOM 784 C C . SER A 1 102 ? -20.427 9.638 8.185 1.00 98.19 102 SER A C 1
ATOM 786 O O . SER A 1 102 ? -19.596 9.027 8.866 1.00 98.19 102 SER A O 1
ATOM 788 N N . ARG A 1 103 ? -20.151 10.829 7.642 1.00 97.44 103 ARG A N 1
ATOM 789 C CA . ARG A 1 103 ? -18.898 11.550 7.909 1.00 97.44 103 ARG A CA 1
ATOM 790 C C . ARG A 1 103 ? -18.710 11.824 9.405 1.00 97.44 103 ARG A C 1
ATOM 792 O O . ARG A 1 103 ? -17.596 11.690 9.899 1.00 97.44 103 ARG A O 1
ATOM 799 N N . ALA A 1 104 ? -19.778 12.193 10.115 1.00 98.31 104 ALA A N 1
ATOM 800 C CA . ALA A 1 104 ? -19.724 12.472 11.549 1.00 98.31 104 ALA A CA 1
ATOM 801 C C . ALA A 1 104 ? -19.340 11.219 12.352 1.00 98.31 104 ALA A C 1
ATOM 803 O O . ALA A 1 104 ? -18.435 11.284 13.182 1.00 98.31 104 ALA A O 1
ATOM 804 N N . ALA A 1 105 ? -19.945 10.069 12.034 1.00 97.44 105 ALA A N 1
ATOM 805 C CA . ALA A 1 105 ? -19.610 8.790 12.659 1.00 97.44 105 ALA A CA 1
ATOM 806 C C . ALA A 1 105 ? -18.142 8.396 12.415 1.00 97.44 105 ALA A C 1
ATOM 808 O O . ALA A 1 105 ? -17.453 7.953 13.332 1.00 97.44 105 ALA A O 1
ATOM 809 N N . PHE A 1 106 ? -17.627 8.602 11.197 1.00 97.62 106 PHE A N 1
ATOM 810 C CA . PHE A 1 106 ? -16.216 8.344 10.900 1.00 97.62 106 PHE A CA 1
ATOM 811 C C . PHE A 1 106 ? -15.273 9.253 11.702 1.00 97.62 106 PHE A C 1
ATOM 813 O O . PHE A 1 106 ? -14.320 8.764 12.304 1.00 97.62 106 PHE A O 1
ATOM 820 N N . LEU A 1 107 ? -15.549 10.559 11.762 1.00 97.25 107 LEU A N 1
ATOM 821 C CA . LEU A 1 107 ? -14.725 11.496 12.531 1.00 97.25 107 LEU A CA 1
ATOM 822 C C . LEU A 1 107 ? -14.741 11.190 14.033 1.00 97.25 107 LEU A C 1
ATOM 824 O O . LEU A 1 107 ? -13.705 11.316 14.677 1.00 97.25 107 LEU A O 1
ATOM 828 N N . ALA A 1 108 ? -15.867 10.721 14.575 1.00 96.94 108 ALA A N 1
ATOM 829 C CA . ALA A 1 108 ? -15.941 10.271 15.963 1.00 96.94 108 ALA A CA 1
ATOM 830 C C . ALA A 1 108 ? -15.010 9.074 16.237 1.00 96.94 108 ALA A C 1
ATOM 832 O O . ALA A 1 108 ? -14.326 9.059 17.258 1.00 96.94 108 ALA A O 1
ATOM 833 N N . LYS A 1 109 ? -14.908 8.112 15.304 1.00 96.31 109 LYS A N 1
ATOM 834 C CA . LYS A 1 109 ? -13.941 7.001 15.405 1.00 96.31 109 LYS A CA 1
ATOM 835 C C . LYS A 1 109 ? -12.494 7.497 15.364 1.00 96.31 109 LYS A C 1
ATOM 837 O O . LYS A 1 109 ? -11.669 7.048 16.154 1.00 96.31 109 LYS A O 1
ATOM 842 N N . VAL A 1 110 ? -12.179 8.439 14.471 1.00 96.25 110 VAL A N 1
ATOM 843 C CA . VAL A 1 110 ? -10.831 9.037 14.396 1.00 96.25 110 VAL A CA 1
ATOM 844 C C . VAL A 1 110 ? -10.482 9.758 15.698 1.00 96.25 110 VAL A C 1
ATOM 846 O O . VAL A 1 110 ? -9.369 9.615 16.201 1.00 96.25 110 VAL A O 1
ATOM 849 N N . GLU A 1 111 ? -11.428 10.503 16.266 1.00 94.75 111 GLU A N 1
ATOM 850 C CA . GLU A 1 111 ? -11.249 11.200 17.540 1.00 94.75 111 GLU A CA 1
ATOM 851 C C . GLU A 1 111 ? -11.052 10.216 18.700 1.00 94.75 111 GLU A C 1
ATOM 853 O O . GLU A 1 111 ? -10.181 10.425 19.542 1.00 94.75 111 GLU A O 1
ATOM 858 N N . GLN A 1 112 ? -11.792 9.105 18.723 1.00 93.50 112 GLN A N 1
ATOM 859 C CA . GLN A 1 112 ? -11.605 8.040 19.709 1.00 93.50 112 GLN A CA 1
ATOM 860 C C . GLN A 1 112 ? -10.183 7.463 19.656 1.00 93.50 112 GLN A C 1
ATOM 862 O O . GLN A 1 112 ? -9.520 7.382 20.691 1.00 93.50 112 GLN A O 1
ATOM 867 N N . GLU A 1 113 ? -9.681 7.128 18.463 1.00 93.69 113 GLU A N 1
ATOM 868 C CA . GLU A 1 113 ? -8.295 6.672 18.282 1.00 93.69 113 GLU A CA 1
ATOM 869 C C . GLU A 1 113 ? -7.284 7.762 18.669 1.00 93.69 113 GLU A C 1
ATOM 871 O O . GLU A 1 113 ? -6.245 7.491 19.274 1.00 93.69 113 GLU A O 1
ATOM 876 N N . THR A 1 114 ? -7.613 9.025 18.395 1.00 90.69 114 THR A N 1
ATOM 877 C CA . THR A 1 114 ? -6.771 10.172 18.745 1.00 90.69 114 THR A CA 1
ATOM 878 C C . THR A 1 114 ? -6.714 10.400 20.256 1.00 90.69 114 THR A C 1
ATOM 880 O O . THR A 1 114 ? -5.663 10.791 20.757 1.00 90.69 114 THR A O 1
ATOM 883 N N . ARG A 1 115 ? -7.772 10.103 21.014 1.00 90.38 115 ARG A N 1
ATOM 884 C CA . ARG A 1 115 ? -7.811 10.266 22.479 1.00 90.38 115 ARG A CA 1
ATOM 885 C C . ARG A 1 115 ? -7.152 9.141 23.263 1.00 90.38 115 ARG A C 1
ATOM 887 O O . ARG A 1 115 ? -7.011 9.273 24.476 1.00 90.38 115 ARG A O 1
ATOM 894 N N . ARG A 1 116 ? -6.738 8.052 22.607 1.00 86.31 116 ARG A N 1
ATOM 895 C CA . ARG A 1 116 ? -6.008 6.970 23.277 1.00 86.31 116 ARG A CA 1
ATOM 896 C C . ARG A 1 116 ? -4.804 7.537 24.026 1.00 86.31 116 ARG A C 1
ATOM 898 O O . ARG A 1 116 ? -3.938 8.172 23.428 1.00 86.31 116 ARG A O 1
ATOM 905 N N . THR A 1 117 ? -4.771 7.302 25.333 1.00 75.12 117 THR A N 1
ATOM 906 C CA . THR A 1 117 ? -3.686 7.736 26.224 1.00 75.12 117 THR A CA 1
ATOM 907 C C . THR A 1 117 ? -2.422 6.909 26.036 1.00 75.12 117 THR A C 1
ATOM 909 O O . THR A 1 117 ? -1.344 7.328 26.457 1.00 75.12 117 THR A O 1
ATOM 912 N N . ASP A 1 118 ? -2.552 5.744 25.397 1.00 77.94 118 ASP A N 1
ATOM 913 C CA . ASP A 1 118 ? -1.426 4.929 24.968 1.00 77.94 118 ASP A CA 1
ATOM 914 C C . ASP A 1 118 ? -0.482 5.791 24.122 1.00 77.94 118 ASP A C 1
ATOM 916 O O . ASP A 1 118 ? -0.896 6.452 23.163 1.00 77.94 118 ASP A O 1
ATOM 920 N N . ARG A 1 119 ? 0.811 5.780 24.472 1.00 70.31 119 ARG A N 1
ATOM 921 C CA . ARG A 1 119 ? 1.838 6.485 23.686 1.00 70.31 119 ARG A CA 1
ATOM 922 C C . ARG A 1 119 ? 1.913 5.967 22.251 1.00 70.31 119 ARG A C 1
ATOM 924 O O . ARG A 1 119 ? 2.357 6.704 21.371 1.00 70.31 119 ARG A O 1
ATOM 931 N N . ASP A 1 120 ? 1.483 4.729 22.028 1.00 83.56 120 ASP A N 1
ATOM 932 C CA . ASP A 1 120 ? 1.551 4.063 20.741 1.00 83.56 120 ASP A CA 1
ATOM 933 C C . ASP A 1 120 ? 0.168 3.608 20.260 1.00 83.56 120 ASP A C 1
ATOM 935 O O . ASP A 1 120 ? -0.590 2.980 20.996 1.00 83.56 120 ASP A O 1
ATOM 939 N N . ILE A 1 121 ? -0.158 3.934 19.007 1.00 92.12 121 ILE A N 1
ATOM 940 C CA . ILE A 1 121 ? -1.317 3.375 18.304 1.00 92.12 121 ILE A CA 1
ATOM 941 C C . ILE A 1 121 ? -0.770 2.179 17.522 1.00 92.12 121 ILE A C 1
ATOM 943 O O . ILE A 1 121 ? 0.005 2.414 16.588 1.00 92.12 121 ILE A O 1
ATOM 947 N N . PRO A 1 122 ? -1.116 0.926 17.871 1.00 93.69 122 PRO A N 1
ATOM 948 C CA . PRO A 1 122 ? -0.548 -0.249 17.218 1.00 93.69 122 PRO A CA 1
ATOM 949 C C . PRO A 1 122 ? -0.985 -0.327 15.753 1.00 93.69 122 PRO A C 1
ATOM 951 O O . PRO A 1 122 ? -2.081 0.108 15.395 1.00 93.69 122 PRO A O 1
ATOM 954 N N . ARG A 1 123 ? -0.142 -0.910 14.895 1.00 96.44 123 ARG A N 1
ATOM 955 C CA . ARG A 1 123 ? -0.501 -1.158 13.493 1.00 96.44 123 ARG A CA 1
ATOM 956 C C . ARG A 1 123 ? -1.656 -2.168 13.429 1.00 96.44 123 ARG A C 1
ATOM 958 O O . ARG A 1 123 ? -1.507 -3.282 13.936 1.00 96.44 123 ARG A O 1
ATOM 965 N N . PRO A 1 124 ? -2.787 -1.850 12.775 1.00 96.56 124 PRO A N 1
ATOM 966 C CA . PRO A 1 124 ? -3.819 -2.845 12.503 1.00 96.56 124 PRO A CA 1
ATOM 967 C C . PRO A 1 124 ? -3.258 -3.976 11.632 1.00 96.56 124 PRO A C 1
ATOM 969 O O . PRO A 1 124 ? -2.576 -3.698 10.650 1.00 96.56 124 PRO A O 1
ATOM 972 N N . LYS A 1 125 ? -3.601 -5.243 11.911 1.00 95.94 125 LYS A N 1
ATOM 973 C CA . LYS A 1 125 ? -3.129 -6.404 11.118 1.00 95.94 125 LYS A CA 1
ATOM 974 C C . LYS A 1 125 ? -3.436 -6.286 9.619 1.00 95.94 125 LYS A C 1
ATOM 976 O O . LYS A 1 125 ? -2.644 -6.714 8.785 1.00 95.94 125 LYS A O 1
ATOM 981 N N . ARG A 1 126 ? -4.576 -5.672 9.286 1.00 96.94 126 ARG A N 1
ATOM 982 C CA . ARG A 1 126 ? -4.994 -5.400 7.904 1.00 96.94 126 ARG A CA 1
ATOM 983 C C . ARG A 1 126 ? -4.122 -4.363 7.200 1.00 96.94 126 ARG A C 1
ATOM 985 O O . ARG A 1 126 ? -4.147 -4.276 5.985 1.00 96.94 126 ARG A O 1
ATOM 992 N N . TRP A 1 127 ? -3.351 -3.555 7.919 1.00 98.38 127 TRP A N 1
ATOM 993 C CA . TRP A 1 127 ? -2.559 -2.486 7.326 1.00 98.38 127 TRP A CA 1
ATOM 994 C C . TRP A 1 127 ? -1.129 -2.951 7.064 1.00 98.38 127 TRP A C 1
ATOM 996 O O . TRP A 1 127 ? -0.472 -3.468 7.964 1.00 98.38 127 TRP A O 1
ATOM 1006 N N . GLY A 1 128 ? -0.600 -2.729 5.863 1.00 98.44 128 GLY A N 1
ATOM 1007 C CA . GLY A 1 128 ? 0.785 -3.078 5.560 1.00 98.44 128 GLY A CA 1
ATOM 1008 C C . GLY A 1 128 ? 1.231 -2.714 4.152 1.00 98.44 128 GLY A C 1
ATOM 1009 O O . GLY A 1 128 ? 0.492 -2.103 3.374 1.00 98.44 128 GLY A O 1
ATOM 1010 N N . GLY A 1 129 ? 2.485 -3.046 3.859 1.00 98.06 129 GLY A N 1
ATOM 1011 C CA . GLY A 1 129 ? 3.136 -2.701 2.602 1.00 98.06 129 GLY A CA 1
ATOM 1012 C C . GLY A 1 129 ? 2.941 -3.734 1.499 1.00 98.06 129 GLY A C 1
ATOM 1013 O O . GLY A 1 129 ? 2.750 -4.921 1.768 1.00 98.06 129 GLY A O 1
ATOM 1014 N N . TYR A 1 130 ? 3.062 -3.255 0.268 1.00 98.69 130 TYR A N 1
ATOM 1015 C CA . TYR A 1 130 ? 3.236 -4.027 -0.956 1.00 98.69 130 TYR A CA 1
ATOM 1016 C C . TYR A 1 130 ? 4.503 -3.555 -1.672 1.00 98.69 130 TYR A C 1
ATOM 1018 O O . TYR A 1 130 ? 4.880 -2.382 -1.571 1.00 98.69 130 TYR A O 1
ATOM 1026 N N . ARG A 1 131 ? 5.136 -4.464 -2.411 1.00 98.31 131 ARG A N 1
ATOM 1027 C CA . ARG A 1 131 ? 6.313 -4.224 -3.247 1.00 98.31 131 ARG A CA 1
ATOM 1028 C C . ARG A 1 131 ? 5.990 -4.639 -4.677 1.00 98.31 131 ARG A C 1
ATOM 1030 O O . ARG A 1 131 ? 5.590 -5.777 -4.893 1.00 98.31 131 ARG A O 1
ATOM 1037 N N . VAL A 1 132 ? 6.149 -3.727 -5.629 1.00 98.44 132 VAL A N 1
ATOM 1038 C CA . VAL A 1 132 ? 6.003 -3.997 -7.068 1.00 98.44 132 VAL A CA 1
ATOM 1039 C C . VAL A 1 132 ? 7.392 -4.164 -7.659 1.00 98.44 132 VAL A C 1
ATOM 1041 O O . VAL A 1 132 ? 8.242 -3.300 -7.426 1.00 98.44 132 VAL A O 1
ATOM 1044 N N . TRP A 1 133 ? 7.627 -5.273 -8.357 1.00 96.94 133 TRP A N 1
ATOM 1045 C CA . TRP A 1 133 ? 8.907 -5.526 -9.017 1.00 96.94 133 TRP A CA 1
ATOM 1046 C C . TRP A 1 133 ? 9.033 -4.665 -10.278 1.00 96.94 133 TRP A C 1
ATOM 1048 O O . TRP A 1 133 ? 8.060 -4.548 -11.029 1.00 96.94 133 TRP A O 1
ATOM 1058 N N . ALA A 1 134 ? 10.201 -4.056 -10.476 1.00 85.25 134 ALA A N 1
ATOM 1059 C CA . ALA A 1 134 ? 10.522 -3.124 -11.555 1.00 85.25 134 ALA A CA 1
ATOM 1060 C C . ALA A 1 134 ? 11.946 -3.344 -12.072 1.00 85.25 134 ALA A C 1
ATOM 1062 O O . ALA A 1 134 ? 12.854 -3.500 -11.221 1.00 85.25 134 ALA A O 1
#

Sequence (134 aa):
MTLATVDPDGRPSARMVICRGIDVRAGWIVFYTDRESAKGKALDVNPYAALVFNWDAHERQARIEGPVTLAPDSDSDAYWSSRPRDARAAASASDQSRPIESRAAFLAKVEQETRRTDRDIPRPKRWGGYRVWA

Foldseek 3Di:
DKKWFAAPVRRIDIDDFDFPDADPVQQWTKTKDQLQAPRNNRCVNPQKIKDWDDDPVVRDIDIDIAGKDFDPVVVFQVVLVPDDQLVLLLRVLDPHNDDDPDPVRSVVSSVVSVPPPPPDRGHDPRIGMMIGGD